Protein AF-A0A418VFT8-F1 (afdb_monomer)

Secondary structure (DSSP, 8-state):
--TTT----SS-EEETTTEEE-HHHHHHHHHHHHHHHHHTT-EEE----HHHHHHHHHHHHHHHHHT---EEEEE-SSSEEEEEE------HHHHS--HHHHHHHHHHHHHHHTTT-----------

Foldseek 3Di:
DALPPPDDEPDWDQQPLRGTHHPVCCVVCVVVSVVVVVQAFDKDALDPDPVVVVVVVVVLVVCVVQQQVPWDWDDPVPRMTTIHTHHRDDDPCNVPQDPVNVVVVVLVVVCVVVPVPDDDPDPDDDD

Solvent-accessible surface area (backbone atoms only — not comparable to full-atom values): 7527 Å² total; per-residue (Å²): 95,16,60,84,78,63,47,82,56,96,58,70,46,81,38,72,56,53,45,41,18,27,80,76,52,43,72,72,42,50,65,53,36,54,53,48,57,64,50,38,65,37,69,46,72,68,61,94,46,67,64,60,55,50,51,53,50,52,52,52,52,52,39,38,78,75,20,27,76,50,61,45,75,45,77,71,84,81,57,32,32,31,31,44,67,39,59,48,47,80,53,69,69,70,72,68,54,49,70,68,60,56,48,55,51,50,55,51,52,48,37,59,74,61,66,76,73,69,89,78,82,75,85,77,81,85,126

pLDDT: mean 75.19, std 11.38, range [39.03, 88.06]

Radius of gyration: 18.63 Å; Cα contacts (8 Å, |Δi|>4): 132; chains: 1; bounding box: 43×41×44 Å

Nearest PDB structures (foldseek):
  7rxa-assembly1_B  TM=4.158E-01  e=8.517E-01  Aspergillus fumigatus A1163
  8tpn-assembly1_A  TM=4.214E-01  e=2.617E+00  Fusarium vanettenii 77-13-4
  7rwj-assembly1_A  TM=4.514E-01  e=3.409E+00  Aspergillus fumigatus Af293
  7rxg-assembly1_B  TM=6.093E-01  e=7.530E+00  Aspergillus fumigatus A1163
  6mwh-assembly1_B  TM=1.958E-01  e=1.038E+00  Pseudomonas aeruginosa UCBPP-PA14

Structure (mmCIF, N/CA/C/O backbone):
data_AF-A0A418VFT8-F1
#
_entry.id   AF-A0A418VFT8-F1
#
loop_
_atom_site.group_PDB
_atom_site.id
_atom_site.type_symbol
_atom_site.label_atom_id
_atom_site.label_alt_id
_atom_site.label_comp_id
_atom_site.label_asym_id
_atom_site.label_entity_id
_atom_site.label_seq_id
_atom_site.pdbx_PDB_ins_code
_atom_site.Cartn_x
_atom_site.Cartn_y
_atom_site.Cartn_z
_atom_site.occupancy
_atom_site.B_iso_or_equiv
_atom_site.auth_seq_id
_atom_site.auth_comp_id
_atom_site.auth_asym_id
_atom_site.auth_atom_id
_atom_site.pdbx_PDB_model_num
ATOM 1 N N . MET A 1 1 ? -13.800 -9.965 10.835 1.00 82.69 1 MET A N 1
ATOM 2 C CA . MET A 1 1 ? -13.461 -8.648 11.432 1.00 82.69 1 MET A CA 1
ATOM 3 C C . MET A 1 1 ? -13.005 -7.711 10.323 1.00 82.69 1 MET A C 1
ATOM 5 O O . MET A 1 1 ? -12.449 -8.196 9.353 1.00 82.69 1 MET A O 1
ATOM 9 N N . CYS A 1 2 ? -13.236 -6.403 10.444 1.00 79.88 2 CYS A N 1
ATOM 10 C CA . CYS A 1 2 ? -12.795 -5.408 9.463 1.00 79.88 2 CYS A CA 1
ATOM 11 C C . CYS A 1 2 ? -11.266 -5.245 9.481 1.00 79.88 2 CYS A C 1
ATOM 13 O O . CYS A 1 2 ? -10.717 -4.826 10.502 1.00 79.88 2 CYS A O 1
ATOM 15 N N . SER A 1 3 ? -10.591 -5.466 8.351 1.00 79.44 3 SER A N 1
ATOM 16 C CA . SER A 1 3 ? -9.127 -5.360 8.215 1.00 79.44 3 SER A CA 1
ATOM 17 C C . SER A 1 3 ? -8.574 -3.964 8.533 1.00 79.44 3 SER A C 1
ATOM 19 O O . SER A 1 3 ? -7.442 -3.818 8.991 1.00 79.44 3 SER A O 1
ATOM 21 N N . CYS A 1 4 ? -9.384 -2.909 8.378 1.00 75.38 4 CYS A N 1
ATOM 22 C CA . CYS A 1 4 ? -8.985 -1.544 8.732 1.00 75.38 4 CYS A CA 1
ATOM 23 C C . CYS A 1 4 ? -8.964 -1.293 10.245 1.00 75.38 4 CYS A C 1
ATOM 25 O O . CYS A 1 4 ? -7.988 -0.778 10.794 1.00 75.38 4 CYS A O 1
ATOM 27 N N . CYS A 1 5 ? -10.097 -1.522 10.909 1.00 75.50 5 CYS A N 1
ATOM 28 C CA . CYS A 1 5 ? -10.339 -1.034 12.268 1.00 75.50 5 CYS A CA 1
ATOM 29 C C . CYS A 1 5 ? -10.457 -2.151 13.306 1.00 75.50 5 CYS A C 1
ATOM 31 O O . CYS A 1 5 ? -10.567 -1.848 14.487 1.00 75.50 5 CYS A O 1
ATOM 33 N N . GLY A 1 6 ? -10.431 -3.417 12.888 1.00 77.50 6 GLY A N 1
ATOM 34 C CA . GLY A 1 6 ? -10.562 -4.581 13.763 1.00 77.50 6 GLY A CA 1
ATOM 35 C C . GLY A 1 6 ? -11.972 -4.809 14.309 1.00 77.50 6 GLY A C 1
ATOM 36 O O . GLY A 1 6 ? -12.198 -5.806 14.977 1.00 77.50 6 GLY A O 1
ATOM 37 N N . ARG A 1 7 ? -12.944 -3.929 14.028 1.00 80.81 7 ARG A N 1
ATOM 38 C CA . ARG A 1 7 ? -14.324 -4.105 14.506 1.00 80.81 7 ARG A CA 1
ATOM 39 C C . ARG A 1 7 ? -14.964 -5.342 13.877 1.00 80.81 7 ARG A C 1
ATOM 41 O O . ARG A 1 7 ? -14.709 -5.656 12.709 1.00 80.81 7 ARG A O 1
ATOM 48 N N . ALA A 1 8 ? -15.811 -6.031 14.638 1.00 84.94 8 ALA A N 1
ATOM 49 C CA . ALA A 1 8 ? -16.687 -7.054 14.083 1.00 84.94 8 ALA A CA 1
ATOM 50 C C . ALA A 1 8 ? -17.605 -6.419 13.025 1.00 84.94 8 ALA A C 1
ATOM 52 O O . ALA A 1 8 ? -18.046 -5.281 13.181 1.00 84.94 8 ALA A O 1
ATOM 53 N N . ILE A 1 9 ? -17.828 -7.136 11.928 1.00 86.75 9 ILE A N 1
ATOM 54 C CA . ILE A 1 9 ? -18.664 -6.687 10.814 1.00 86.75 9 ILE A CA 1
ATOM 55 C C . ILE A 1 9 ? -19.600 -7.824 10.432 1.00 86.75 9 ILE A C 1
ATOM 57 O O . ILE A 1 9 ? -19.166 -8.973 10.377 1.00 86.75 9 ILE A O 1
ATOM 61 N N . THR A 1 10 ? -20.864 -7.486 10.202 1.00 86.12 10 THR A N 1
ATOM 62 C CA . THR A 1 10 ? -21.897 -8.388 9.676 1.00 86.12 10 THR A CA 1
ATOM 63 C C . THR A 1 10 ? -21.801 -8.509 8.159 1.00 86.12 10 THR A C 1
ATOM 65 O O . THR A 1 10 ? -21.971 -9.595 7.623 1.00 86.12 10 THR A O 1
ATOM 68 N N . GLU A 1 11 ? -21.449 -7.412 7.484 1.00 84.94 11 GLU A N 1
ATOM 69 C CA . GLU A 1 11 ? -21.221 -7.356 6.040 1.00 84.94 11 GLU A CA 1
ATOM 70 C C . GLU A 1 11 ? -19.862 -6.716 5.746 1.00 84.94 11 GLU A C 1
ATOM 72 O O . GLU A 1 11 ? -19.480 -5.703 6.349 1.00 84.94 11 GLU A O 1
ATOM 77 N N . GLY A 1 12 ? -19.117 -7.331 4.829 1.00 85.12 12 GLY A N 1
ATOM 78 C CA . GLY A 1 12 ? -17.776 -6.919 4.444 1.00 85.12 12 GLY A CA 1
ATOM 79 C C . GLY A 1 12 ? -17.640 -6.797 2.934 1.00 85.12 12 GLY A C 1
ATOM 80 O O . GLY A 1 12 ? -18.216 -7.575 2.183 1.00 85.12 12 GLY A O 1
ATOM 81 N N . TYR A 1 13 ? -16.853 -5.818 2.511 1.00 84.69 13 TYR A N 1
ATOM 82 C CA . TYR A 1 13 ? -16.465 -5.592 1.129 1.00 84.69 13 TYR A CA 1
ATOM 83 C C . TYR A 1 13 ? -15.009 -5.998 0.996 1.00 84.69 13 TYR A C 1
ATOM 85 O O . TYR A 1 13 ? -14.172 -5.526 1.772 1.00 84.69 13 TYR A O 1
ATOM 93 N N . ASP A 1 14 ? -14.712 -6.866 0.036 1.00 84.88 14 ASP A N 1
ATOM 94 C CA . ASP A 1 14 ? -13.328 -7.176 -0.277 1.00 84.88 14 ASP A CA 1
ATOM 95 C C . ASP A 1 14 ? -12.696 -6.000 -1.024 1.00 84.88 14 ASP A C 1
ATOM 97 O O . ASP A 1 14 ? -13.247 -5.491 -2.004 1.00 84.88 14 ASP A O 1
ATOM 101 N N . VAL A 1 15 ? -11.571 -5.517 -0.506 1.00 78.19 15 VAL A N 1
ATOM 102 C CA . VAL A 1 15 ? -10.837 -4.395 -1.085 1.00 78.19 15 VAL A CA 1
ATOM 103 C C . VAL A 1 15 ? -9.447 -4.893 -1.464 1.00 78.19 15 VAL A C 1
ATOM 105 O O . VAL A 1 15 ? -8.696 -5.292 -0.567 1.00 78.19 15 VAL A O 1
ATOM 108 N N . PRO A 1 16 ? -9.071 -4.826 -2.758 1.00 78.44 16 PRO A N 1
ATOM 109 C CA . PRO A 1 16 ? -7.797 -5.343 -3.238 1.00 78.44 16 PRO A CA 1
ATOM 110 C C . PRO A 1 16 ? -6.619 -4.857 -2.399 1.00 78.44 16 PRO A C 1
ATOM 112 O O . PRO A 1 16 ? -6.535 -3.671 -2.061 1.00 78.44 16 PRO A O 1
ATOM 115 N N . LEU A 1 17 ? -5.724 -5.789 -2.060 1.00 72.81 17 LEU A N 1
ATOM 116 C CA . LEU A 1 17 ? -4.492 -5.562 -1.297 1.00 72.81 17 LEU A CA 1
ATOM 117 C C . LEU A 1 17 ? -4.710 -5.079 0.156 1.00 72.81 17 LEU A C 1
ATOM 119 O O . LEU A 1 17 ? -3.754 -4.934 0.908 1.00 72.81 17 LEU A O 1
ATOM 123 N N . ILE A 1 18 ? -5.951 -4.845 0.592 1.00 76.56 18 ILE A N 1
ATOM 124 C CA . ILE A 1 18 ? -6.307 -4.374 1.944 1.00 76.56 18 ILE A CA 1
ATOM 125 C C . ILE A 1 18 ? -7.092 -5.443 2.721 1.00 76.56 18 ILE A C 1
ATOM 127 O O . ILE A 1 18 ? -7.014 -5.487 3.953 1.00 76.56 18 ILE A O 1
ATOM 131 N N . GLY A 1 19 ? -7.832 -6.296 2.011 1.00 79.12 19 GLY A N 1
ATOM 132 C CA . GLY A 1 19 ? -8.689 -7.343 2.556 1.00 79.12 19 GLY A CA 1
ATOM 133 C C . GLY A 1 19 ? -10.082 -6.840 2.941 1.00 79.12 19 GLY A C 1
ATOM 134 O O . GLY A 1 19 ? -10.477 -5.712 2.635 1.00 79.12 19 GLY A O 1
ATOM 135 N N . VAL A 1 20 ? -10.834 -7.681 3.652 1.00 86.00 20 VAL A N 1
ATOM 136 C CA . VAL A 1 20 ? -12.254 -7.438 3.942 1.00 86.00 20 VAL A CA 1
ATOM 137 C C . VAL A 1 20 ? -12.456 -6.260 4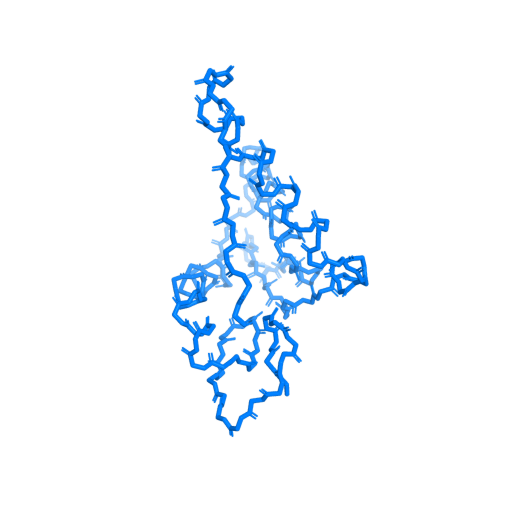.901 1.00 86.00 20 VAL A C 1
ATOM 139 O O . VAL A 1 20 ? -12.030 -6.276 6.059 1.00 86.00 20 VAL A O 1
ATOM 142 N N . VAL A 1 21 ? -13.186 -5.237 4.459 1.00 85.25 21 VAL A N 1
ATOM 143 C CA . VAL A 1 21 ? -13.507 -4.045 5.256 1.00 85.25 21 VAL A CA 1
ATOM 144 C C . VAL A 1 21 ? -15.011 -3.823 5.385 1.00 85.25 21 VAL A C 1
ATOM 146 O O . VAL A 1 21 ? -15.790 -4.168 4.508 1.00 85.25 21 VAL A O 1
ATOM 149 N N . GLY A 1 22 ? -15.438 -3.205 6.487 1.00 86.75 22 GLY A N 1
ATOM 150 C CA . GLY A 1 22 ? -16.844 -2.836 6.678 1.00 86.75 22 GLY A CA 1
ATOM 151 C C . GLY A 1 22 ? -17.303 -1.663 5.790 1.00 86.75 22 GLY A C 1
ATOM 152 O O . GLY A 1 22 ? -16.465 -0.918 5.268 1.00 86.75 22 GLY A O 1
ATOM 153 N N . PRO A 1 23 ? -18.623 -1.413 5.699 1.00 84.19 23 PRO A N 1
ATOM 154 C CA . PRO A 1 23 ? -19.237 -0.410 4.813 1.00 84.19 23 PRO A CA 1
ATOM 155 C C . PRO A 1 23 ? -18.776 1.035 5.056 1.00 84.19 23 PRO A C 1
ATOM 157 O O . PRO A 1 23 ? -18.741 1.849 4.138 1.00 84.19 23 PRO A O 1
ATOM 160 N N . VAL A 1 24 ? -18.379 1.381 6.281 1.00 83.38 24 VAL A N 1
ATOM 161 C CA . VAL A 1 24 ? -17.815 2.712 6.573 1.00 83.38 24 VAL A CA 1
ATOM 162 C C . VAL A 1 24 ? -16.367 2.808 6.084 1.00 83.38 24 VAL A C 1
ATOM 164 O O . VAL A 1 24 ? -15.937 3.829 5.550 1.00 83.38 24 VAL A O 1
ATOM 167 N N . CYS A 1 25 ? -15.601 1.727 6.238 1.00 81.94 25 CYS A N 1
ATOM 168 C CA . CYS A 1 25 ? -14.189 1.687 5.878 1.00 81.94 25 CYS A CA 1
ATOM 169 C C . CYS A 1 25 ? -13.976 1.574 4.361 1.00 81.94 25 CYS A C 1
ATOM 171 O O . CYS A 1 25 ? -12.988 2.113 3.870 1.00 81.94 25 CYS A O 1
ATOM 173 N N . VAL A 1 26 ? -14.895 0.963 3.604 1.00 80.94 26 VAL A N 1
ATOM 174 C CA . VAL A 1 26 ? -14.760 0.828 2.139 1.00 80.94 26 VAL A CA 1
ATOM 175 C C . VAL A 1 26 ? -14.631 2.187 1.442 1.00 80.94 26 VAL A C 1
ATOM 177 O O . VAL A 1 26 ? -13.786 2.353 0.568 1.00 80.94 26 VAL A O 1
ATOM 180 N N . ARG A 1 27 ? -15.369 3.212 1.897 1.00 78.12 27 ARG A N 1
ATOM 181 C CA . ARG A 1 27 ? -15.300 4.574 1.333 1.00 78.12 27 ARG A CA 1
ATOM 182 C C . ARG A 1 27 ? -13.940 5.233 1.549 1.00 78.12 27 ARG A C 1
ATOM 184 O O . ARG A 1 27 ? -13.487 5.999 0.708 1.00 78.12 27 ARG A O 1
ATOM 191 N N . LYS A 1 28 ? -13.275 4.907 2.661 1.00 74.44 28 LYS A N 1
ATOM 192 C CA . LYS A 1 28 ? -11.926 5.391 2.973 1.00 74.44 28 LYS A CA 1
ATOM 193 C C . LYS A 1 28 ? -10.871 4.750 2.072 1.00 74.44 28 LYS A C 1
ATOM 195 O O . LYS A 1 28 ? -9.893 5.402 1.724 1.00 74.44 28 LYS A O 1
ATOM 200 N N . TYR A 1 29 ? -11.056 3.479 1.724 1.00 72.81 29 TYR A N 1
ATOM 201 C CA . TYR A 1 29 ? -10.051 2.701 1.003 1.00 72.81 29 TYR A CA 1
ATOM 202 C C . TYR A 1 29 ? -10.302 2.563 -0.493 1.00 72.81 29 TYR A C 1
ATOM 204 O O . TYR A 1 29 ? -9.365 2.221 -1.198 1.00 72.81 29 TYR A O 1
ATOM 212 N N . GLY A 1 30 ? -11.491 2.891 -0.999 1.00 71.38 30 GLY A N 1
ATOM 213 C CA . GLY A 1 30 ? -11.795 2.848 -2.432 1.00 71.38 30 GLY A CA 1
ATOM 214 C C . GLY A 1 30 ? -10.796 3.630 -3.302 1.00 71.38 30 GLY A C 1
ATOM 215 O O . GLY A 1 30 ? -10.254 3.053 -4.245 1.00 71.38 30 GLY A O 1
ATOM 216 N N . PRO A 1 31 ? -10.481 4.903 -2.985 1.00 73.31 31 PRO A N 1
ATOM 217 C CA . PRO A 1 31 ? -9.469 5.660 -3.723 1.00 73.31 31 PRO A CA 1
ATOM 218 C C . PRO A 1 31 ? -8.070 5.042 -3.621 1.00 73.31 31 PRO A C 1
ATOM 220 O O . PRO A 1 31 ? -7.375 4.932 -4.626 1.00 73.31 31 PRO A O 1
ATOM 223 N N . LEU A 1 32 ? -7.677 4.582 -2.426 1.00 75.44 32 LEU A N 1
ATOM 224 C CA . LEU A 1 32 ? -6.374 3.948 -2.213 1.00 75.44 32 LEU A CA 1
ATOM 225 C C . LEU A 1 32 ? -6.251 2.639 -3.001 1.00 75.44 32 LEU A C 1
ATOM 227 O O . LEU A 1 32 ? -5.228 2.409 -3.627 1.00 75.44 32 LEU A O 1
ATOM 231 N N . ALA A 1 33 ? -7.293 1.811 -3.016 1.00 71.62 33 ALA A N 1
ATOM 232 C CA . ALA A 1 33 ? -7.316 0.555 -3.755 1.00 71.62 33 ALA A CA 1
ATOM 233 C C . ALA A 1 33 ? -7.178 0.776 -5.265 1.00 71.62 33 ALA A C 1
ATOM 235 O O . ALA A 1 33 ? -6.466 0.027 -5.922 1.00 71.62 33 ALA A O 1
ATOM 236 N N . ARG A 1 34 ? -7.790 1.837 -5.812 1.00 74.62 34 ARG A N 1
ATOM 237 C CA . ARG A 1 34 ? -7.604 2.213 -7.224 1.00 74.62 34 ARG A CA 1
ATOM 238 C C . ARG A 1 34 ? -6.162 2.596 -7.534 1.00 74.62 34 ARG A C 1
ATOM 240 O O . ARG A 1 34 ? -5.628 2.142 -8.536 1.00 74.62 34 ARG A O 1
ATOM 247 N N . VAL A 1 35 ? -5.536 3.400 -6.677 1.00 75.69 35 VAL A N 1
ATOM 248 C CA . VAL A 1 35 ? -4.128 3.788 -6.849 1.00 75.69 35 VAL A CA 1
ATOM 249 C C . VAL A 1 35 ? -3.212 2.573 -6.706 1.00 75.69 35 VAL A C 1
ATOM 251 O O . VAL A 1 35 ? -2.329 2.372 -7.529 1.00 75.69 35 VAL A O 1
ATOM 254 N N . LEU A 1 36 ? -3.443 1.717 -5.709 1.00 77.25 36 LEU A N 1
ATOM 255 C CA . LEU A 1 36 ? -2.654 0.501 -5.521 1.00 77.25 36 LEU A CA 1
ATOM 256 C C . LEU A 1 36 ? -2.818 -0.473 -6.688 1.00 77.25 36 LEU A C 1
ATOM 258 O O . LEU A 1 36 ? -1.838 -1.091 -7.066 1.00 77.25 36 LEU A O 1
ATOM 262 N N . ALA A 1 37 ? -4.000 -0.571 -7.298 1.00 75.75 37 ALA A N 1
ATOM 263 C CA . ALA A 1 37 ? -4.209 -1.382 -8.496 1.00 75.75 37 ALA A CA 1
ATOM 264 C C . ALA A 1 37 ? -3.466 -0.841 -9.730 1.00 75.75 37 ALA A C 1
ATOM 266 O O . ALA A 1 37 ? -3.118 -1.617 -10.605 1.00 75.75 37 ALA A O 1
ATOM 267 N N . GLN A 1 38 ? -3.216 0.471 -9.808 1.00 78.56 38 GLN A N 1
ATOM 268 C CA . GLN A 1 38 ? -2.389 1.062 -10.871 1.00 78.56 38 GLN A CA 1
ATOM 269 C C . GLN A 1 38 ? -0.890 0.846 -10.639 1.00 78.56 38 GLN A C 1
ATOM 271 O O . GLN A 1 38 ? -0.113 0.837 -11.588 1.00 78.56 38 GLN A O 1
ATOM 276 N N . VAL A 1 39 ? -0.482 0.738 -9.374 1.00 81.25 39 VAL A N 1
ATOM 277 C CA . VAL A 1 39 ? 0.918 0.546 -8.974 1.00 81.25 39 VAL A CA 1
ATOM 278 C C . VAL A 1 39 ? 1.286 -0.938 -8.911 1.00 81.25 39 VAL A C 1
ATOM 280 O O . VAL A 1 39 ? 2.437 -1.297 -9.148 1.00 81.25 39 VAL A O 1
ATOM 283 N N . ASN A 1 40 ? 0.326 -1.805 -8.595 1.00 81.56 40 ASN A N 1
ATOM 284 C CA . ASN A 1 40 ? 0.492 -3.244 -8.685 1.00 81.56 40 ASN A CA 1
ATOM 285 C C . ASN A 1 40 ? 0.661 -3.633 -10.152 1.00 81.56 40 ASN A C 1
ATOM 287 O O . ASN A 1 40 ? -0.116 -3.208 -11.001 1.00 81.56 40 ASN A O 1
ATOM 291 N N . ASP A 1 41 ? 1.691 -4.419 -10.426 1.00 82.69 41 ASP A N 1
ATOM 292 C CA . ASP A 1 41 ? 2.122 -4.809 -11.766 1.00 82.69 41 ASP A CA 1
ATOM 293 C C . ASP A 1 41 ? 2.662 -3.644 -12.619 1.00 82.69 41 ASP A C 1
ATOM 295 O O . ASP A 1 41 ? 2.834 -3.759 -13.837 1.00 82.69 41 ASP A O 1
ATOM 299 N N . LEU A 1 42 ? 3.028 -2.528 -11.970 1.00 83.75 42 LEU A N 1
ATOM 300 C CA . LEU A 1 42 ? 3.784 -1.460 -12.612 1.00 83.75 42 LEU A CA 1
ATOM 301 C C . LEU A 1 42 ? 5.112 -2.020 -13.119 1.00 83.75 42 LEU A C 1
ATOM 303 O O . LEU A 1 42 ? 5.942 -2.494 -12.340 1.00 83.75 42 LEU A O 1
ATOM 307 N N . THR A 1 43 ? 5.307 -1.927 -14.430 1.00 83.25 43 THR A N 1
ATOM 308 C CA . THR A 1 43 ? 6.501 -2.424 -15.107 1.00 83.25 43 THR A CA 1
ATOM 309 C C . THR A 1 43 ? 7.373 -1.252 -15.528 1.00 83.25 43 THR A C 1
ATOM 311 O O . THR A 1 43 ? 6.900 -0.311 -16.165 1.00 83.25 43 THR A O 1
ATOM 314 N N . VAL A 1 44 ? 8.647 -1.292 -15.148 1.00 83.50 44 VAL A N 1
ATOM 315 C CA . VAL A 1 44 ? 9.638 -0.255 -15.452 1.00 83.50 44 VAL A CA 1
ATOM 316 C C . VAL A 1 44 ? 10.850 -0.876 -16.145 1.00 83.50 44 VAL A C 1
ATOM 318 O O . VAL A 1 44 ? 11.227 -2.004 -15.821 1.00 83.50 44 VAL A O 1
ATOM 321 N N . PRO A 1 45 ? 11.489 -0.174 -17.091 1.00 82.44 45 PRO A N 1
ATOM 322 C CA . PRO A 1 45 ? 12.706 -0.673 -17.716 1.00 82.44 45 PRO A CA 1
ATOM 323 C C . PRO A 1 45 ? 13.869 -0.692 -16.710 1.00 82.44 45 PRO A C 1
ATOM 325 O O . PRO A 1 45 ? 14.014 0.215 -15.888 1.00 82.44 45 PRO A O 1
ATOM 328 N N . MET A 1 46 ? 14.738 -1.701 -16.797 1.00 72.12 46 MET A N 1
ATOM 329 C CA . MET A 1 46 ? 16.034 -1.746 -16.112 1.00 72.12 46 MET A CA 1
ATOM 330 C C . MET A 1 46 ? 17.032 -0.835 -16.822 1.00 72.12 46 MET A C 1
ATOM 332 O O . MET A 1 46 ? 18.036 -1.271 -17.380 1.00 72.12 46 MET A O 1
ATOM 336 N N . THR A 1 47 ? 16.766 0.462 -16.825 1.00 69.62 47 THR A N 1
ATOM 337 C CA . THR A 1 47 ? 17.787 1.431 -17.208 1.00 69.62 47 THR A CA 1
ATOM 338 C C . THR A 1 47 ? 18.758 1.615 -16.044 1.00 69.62 47 THR A C 1
ATOM 340 O O . THR A 1 47 ? 18.342 1.664 -14.886 1.00 69.62 47 THR A O 1
ATOM 343 N N . ALA A 1 48 ? 20.050 1.806 -16.331 1.00 61.16 48 ALA A N 1
ATOM 344 C CA . ALA A 1 48 ? 21.064 2.230 -15.352 1.00 61.16 48 ALA A CA 1
ATOM 345 C C . ALA A 1 48 ? 20.859 3.683 -14.861 1.00 61.16 48 ALA A C 1
ATOM 347 O O . ALA A 1 48 ? 21.797 4.353 -14.434 1.00 61.16 48 ALA A O 1
ATOM 348 N N . ASP A 1 49 ? 19.629 4.183 -14.960 1.00 76.44 49 ASP A N 1
ATOM 349 C CA . ASP A 1 49 ? 19.256 5.521 -14.559 1.00 76.44 49 ASP A CA 1
ATOM 350 C C . ASP A 1 49 ? 19.060 5.547 -13.040 1.00 76.44 49 ASP A C 1
ATOM 352 O O . ASP A 1 49 ? 18.165 4.910 -12.467 1.00 76.44 49 ASP A O 1
ATOM 356 N N . ASN A 1 50 ? 19.959 6.262 -12.371 1.00 78.38 50 ASN A N 1
ATOM 357 C CA . ASN A 1 50 ? 19.954 6.422 -10.925 1.00 78.38 50 ASN A CA 1
ATOM 358 C C . ASN A 1 50 ? 18.661 7.081 -10.423 1.00 78.38 50 ASN A C 1
ATOM 360 O O . ASN A 1 50 ? 18.252 6.816 -9.289 1.00 78.38 50 ASN A O 1
ATOM 364 N N . GLU A 1 51 ? 17.997 7.901 -11.242 1.00 80.69 51 GLU A N 1
ATOM 365 C CA . GLU A 1 51 ? 16.748 8.562 -10.861 1.00 80.69 51 GLU A CA 1
ATOM 366 C C . GLU A 1 51 ? 15.592 7.566 -10.762 1.00 80.69 51 GLU A C 1
ATOM 368 O O . GLU A 1 51 ? 14.874 7.555 -9.759 1.00 80.69 51 GLU A O 1
ATOM 373 N N . LEU A 1 52 ? 15.469 6.662 -11.737 1.00 78.56 52 LEU A N 1
ATOM 374 C CA . LEU A 1 52 ? 14.469 5.589 -11.740 1.00 78.56 52 LEU A CA 1
ATOM 375 C C . LEU A 1 52 ? 14.665 4.624 -10.567 1.00 78.56 52 LEU A C 1
ATOM 377 O O . LEU A 1 52 ? 13.705 4.298 -9.864 1.00 78.56 52 LEU A O 1
ATOM 381 N N . ASN A 1 53 ? 15.910 4.235 -10.284 1.00 79.06 53 ASN A N 1
ATOM 382 C CA . ASN A 1 53 ? 16.222 3.399 -9.123 1.00 79.06 53 ASN A CA 1
ATOM 383 C C . ASN A 1 53 ? 15.861 4.094 -7.801 1.00 79.06 53 ASN A C 1
ATOM 385 O O . ASN A 1 53 ? 15.270 3.480 -6.905 1.00 79.06 53 ASN A O 1
ATOM 389 N N . ARG A 1 54 ? 16.164 5.392 -7.677 1.00 82.94 54 ARG A N 1
ATOM 390 C CA . ARG A 1 54 ? 15.814 6.187 -6.496 1.00 82.94 54 ARG A CA 1
ATOM 391 C C . ARG A 1 54 ? 14.301 6.317 -6.334 1.00 82.94 54 ARG A C 1
ATOM 393 O O . ARG A 1 54 ? 13.802 6.138 -5.223 1.00 82.94 54 ARG A O 1
ATOM 400 N N . ALA A 1 55 ? 13.572 6.589 -7.414 1.00 81.94 55 ALA A N 1
ATOM 401 C CA . ALA A 1 55 ? 12.115 6.670 -7.405 1.00 81.94 55 ALA A CA 1
ATOM 402 C C . ALA A 1 55 ? 11.479 5.331 -6.993 1.00 81.94 55 ALA A C 1
ATOM 404 O O . ALA A 1 55 ? 10.616 5.309 -6.114 1.00 81.94 55 ALA A O 1
ATOM 405 N N . GLY A 1 56 ? 11.964 4.209 -7.536 1.00 82.69 56 GLY A N 1
ATOM 406 C CA . GLY A 1 56 ? 11.520 2.864 -7.158 1.00 82.69 56 GLY A CA 1
ATOM 407 C C . GLY A 1 56 ? 11.773 2.544 -5.681 1.00 82.69 56 GLY A C 1
ATOM 408 O O . GLY A 1 56 ? 10.897 1.999 -5.001 1.00 82.69 56 GLY A O 1
ATOM 409 N N . HIS A 1 57 ? 12.927 2.949 -5.142 1.00 83.06 57 HIS A N 1
ATOM 410 C CA . HIS A 1 57 ? 13.229 2.810 -3.715 1.00 83.06 57 HIS A CA 1
ATOM 411 C C . HIS A 1 57 ? 12.312 3.679 -2.839 1.00 83.06 57 HIS A C 1
ATOM 413 O O . HIS A 1 57 ? 11.785 3.205 -1.831 1.00 83.06 57 HIS A O 1
ATOM 419 N N . MET A 1 58 ? 12.079 4.941 -3.218 1.00 84.56 58 MET A N 1
ATOM 420 C CA . MET A 1 58 ? 11.164 5.837 -2.500 1.00 84.56 58 MET A CA 1
ATOM 421 C C . MET A 1 58 ? 9.732 5.296 -2.487 1.00 84.56 58 MET A C 1
ATOM 423 O O . MET A 1 58 ? 9.093 5.291 -1.435 1.00 84.56 58 MET A O 1
ATOM 427 N N . LEU A 1 59 ? 9.255 4.782 -3.623 1.00 83.94 59 LEU A N 1
ATOM 428 C CA . LEU A 1 59 ? 7.945 4.148 -3.737 1.00 83.94 59 LEU A CA 1
ATOM 429 C C . LEU A 1 59 ? 7.837 2.926 -2.816 1.00 83.94 59 LEU A C 1
ATOM 431 O O . LEU A 1 59 ? 6.908 2.836 -2.016 1.00 83.94 59 LEU A O 1
ATOM 435 N N . SER A 1 60 ? 8.820 2.025 -2.867 1.00 84.12 60 SER A N 1
ATOM 436 C CA . SER A 1 60 ? 8.850 0.811 -2.037 1.00 84.12 60 SER A CA 1
ATOM 437 C C . SER A 1 60 ? 8.862 1.148 -0.539 1.00 84.12 60 SER A C 1
ATOM 439 O O . SER A 1 60 ? 8.133 0.547 0.249 1.00 84.12 60 SER A O 1
ATOM 441 N N . SER A 1 61 ? 9.632 2.164 -0.139 1.00 84.12 61 SER A N 1
ATOM 442 C CA . SER A 1 61 ? 9.680 2.652 1.244 1.00 84.12 61 SER A CA 1
ATOM 443 C C . SER A 1 61 ? 8.350 3.270 1.693 1.00 84.12 61 SER A C 1
ATOM 445 O O . SER A 1 61 ? 7.867 2.969 2.787 1.00 84.12 61 SER A O 1
ATOM 447 N N . ALA A 1 62 ? 7.708 4.080 0.848 1.00 83.06 62 ALA A N 1
ATOM 448 C CA . ALA A 1 62 ? 6.395 4.648 1.147 1.00 83.06 62 ALA A CA 1
ATOM 449 C C . ALA A 1 62 ? 5.334 3.549 1.339 1.00 83.06 62 ALA A C 1
ATOM 451 O O . ALA A 1 62 ? 4.571 3.585 2.306 1.00 83.06 62 ALA A O 1
ATOM 452 N N . LEU A 1 63 ? 5.328 2.533 0.472 1.00 83.50 63 LEU A N 1
ATOM 453 C CA . LEU A 1 63 ? 4.428 1.380 0.563 1.00 83.50 63 LEU A CA 1
ATOM 454 C C . LEU A 1 63 ? 4.660 0.566 1.843 1.00 83.50 63 LEU A C 1
ATOM 456 O O . LEU A 1 63 ? 3.700 0.231 2.544 1.00 83.50 63 LEU A O 1
ATOM 460 N N . TYR A 1 64 ? 5.921 0.345 2.222 1.00 82.00 64 TYR A N 1
ATOM 461 C CA . TYR A 1 64 ? 6.279 -0.271 3.501 1.00 82.00 64 TYR A CA 1
ATOM 462 C C . TYR A 1 64 ? 5.685 0.512 4.684 1.00 82.00 64 TYR A C 1
ATOM 464 O O . TYR A 1 64 ? 5.045 -0.063 5.568 1.00 82.00 64 TYR A O 1
ATOM 472 N N . HIS A 1 65 ? 5.813 1.843 4.690 1.00 78.88 65 HIS A N 1
ATOM 473 C CA . HIS A 1 65 ? 5.234 2.690 5.740 1.00 78.88 65 HIS A CA 1
ATOM 474 C C . HIS A 1 65 ? 3.698 2.674 5.769 1.00 78.88 65 HIS A C 1
ATOM 476 O O . HIS A 1 65 ? 3.104 2.859 6.836 1.00 78.88 65 HIS A O 1
ATOM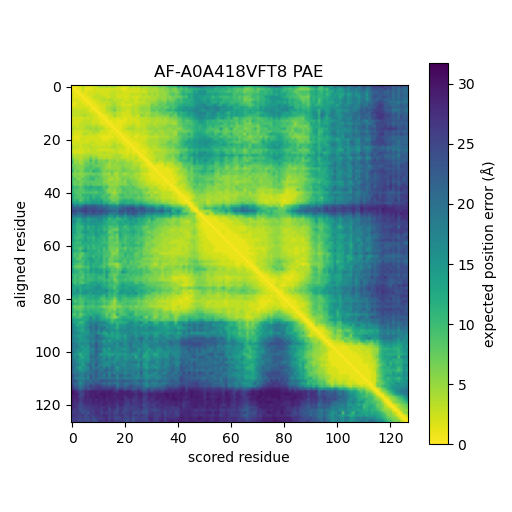 482 N N . LEU A 1 66 ? 3.045 2.396 4.640 1.00 75.38 66 LEU A N 1
ATOM 483 C CA . LEU A 1 66 ? 1.594 2.205 4.554 1.00 75.38 66 LEU A CA 1
ATOM 484 C C . LEU A 1 66 ? 1.131 0.817 5.040 1.00 75.38 66 LEU A C 1
ATOM 486 O O . LEU A 1 66 ? -0.064 0.639 5.323 1.00 75.38 66 LEU A O 1
ATOM 490 N N . GLY A 1 67 ? 2.060 -0.128 5.218 1.00 74.62 67 GLY A N 1
ATOM 491 C CA . GLY A 1 67 ? 1.817 -1.483 5.721 1.00 74.62 67 GLY A CA 1
ATOM 492 C C . GLY A 1 67 ? 1.902 -2.581 4.660 1.00 74.62 67 GLY A C 1
ATOM 493 O O . GLY A 1 67 ? 1.412 -3.677 4.899 1.00 74.62 67 GLY A O 1
ATOM 494 N N . PHE A 1 68 ? 2.481 -2.308 3.491 1.00 79.69 68 PHE A N 1
ATOM 495 C CA . PHE A 1 68 ? 2.723 -3.312 2.451 1.00 79.69 68 PHE A CA 1
ATOM 496 C C . PHE A 1 68 ? 4.144 -3.858 2.593 1.00 79.69 68 PHE A C 1
ATOM 498 O O . PHE A 1 68 ? 5.073 -3.386 1.941 1.00 79.69 68 PHE A O 1
ATOM 505 N N . TYR A 1 69 ? 4.329 -4.813 3.506 1.00 78.38 69 TYR A N 1
ATOM 506 C CA . TYR A 1 69 ? 5.658 -5.359 3.811 1.00 78.38 69 TYR A CA 1
ATOM 507 C C . TYR A 1 69 ? 6.170 -6.341 2.752 1.00 78.38 69 TYR A C 1
ATOM 509 O O . TYR A 1 69 ? 7.375 -6.533 2.634 1.00 78.38 69 TYR A O 1
ATOM 517 N N . GLU A 1 70 ? 5.276 -6.898 1.940 1.00 80.00 70 GLU A N 1
ATOM 518 C CA . GLU A 1 70 ? 5.601 -7.816 0.846 1.00 80.00 70 GLU A CA 1
ATOM 519 C C . GLU A 1 70 ? 5.623 -7.091 -0.511 1.00 80.00 70 GLU A C 1
ATOM 521 O O . GLU A 1 70 ? 5.002 -7.526 -1.476 1.00 80.00 70 GLU A O 1
ATOM 526 N N . CYS A 1 71 ? 6.311 -5.948 -0.596 1.00 82.06 71 CYS A N 1
ATOM 527 C CA . CYS A 1 71 ? 6.580 -5.292 -1.880 1.00 82.06 71 CYS A CA 1
ATOM 528 C C . CYS A 1 71 ? 7.859 -5.860 -2.493 1.00 82.06 71 CYS A C 1
ATOM 530 O O . CYS A 1 71 ? 8.926 -5.769 -1.881 1.00 82.06 71 CYS A O 1
ATOM 532 N N . ARG A 1 72 ? 7.777 -6.402 -3.710 1.00 86.19 72 ARG A N 1
ATOM 533 C CA . ARG A 1 72 ? 8.940 -6.956 -4.417 1.00 86.19 72 ARG A CA 1
ATOM 534 C C . ARG A 1 72 ? 8.982 -6.519 -5.871 1.00 86.19 72 ARG A C 1
ATOM 536 O O . ARG A 1 72 ? 7.958 -6.501 -6.543 1.00 86.19 72 ARG A O 1
ATOM 543 N N . TRP A 1 73 ? 10.185 -6.239 -6.355 1.00 86.38 73 TRP A N 1
ATOM 5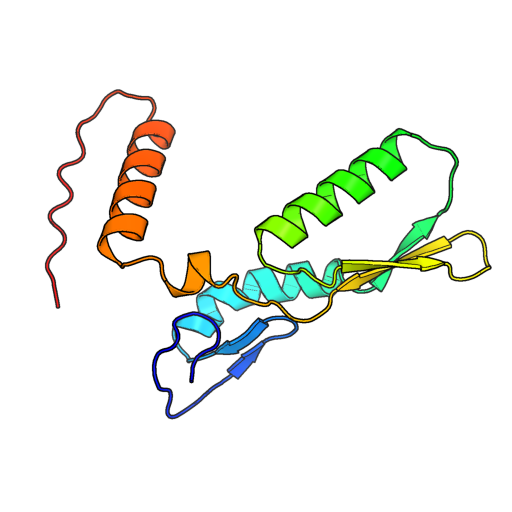44 C CA . TRP A 1 73 ? 10.448 -6.077 -7.780 1.00 86.38 73 TRP A CA 1
ATOM 545 C C . TRP A 1 73 ? 10.873 -7.430 -8.350 1.00 86.38 73 TRP A C 1
ATOM 547 O O . TRP A 1 73 ? 11.901 -7.967 -7.933 1.00 86.38 73 TRP A O 1
ATOM 557 N N . ALA A 1 74 ? 10.079 -7.988 -9.258 1.00 87.69 74 ALA A N 1
ATOM 558 C CA . ALA A 1 74 ? 10.438 -9.171 -10.030 1.00 87.69 74 ALA A CA 1
ATOM 559 C C . ALA A 1 74 ? 11.136 -8.749 -11.326 1.00 87.69 74 ALA A C 1
ATOM 561 O O . ALA A 1 74 ? 10.758 -7.747 -11.926 1.00 87.69 74 ALA A O 1
ATOM 562 N N . ASP A 1 75 ? 12.165 -9.491 -11.726 1.00 88.06 75 ASP A N 1
ATOM 563 C CA . ASP A 1 75 ? 12.817 -9.329 -13.026 1.00 88.06 75 ASP A CA 1
ATOM 564 C C . ASP A 1 75 ? 12.081 -10.190 -14.056 1.00 88.06 75 ASP A C 1
ATOM 566 O O . ASP A 1 75 ? 11.855 -11.379 -13.816 1.00 88.06 75 ASP A O 1
ATOM 570 N N . ASN A 1 76 ? 11.693 -9.585 -15.175 1.00 87.44 76 ASN A N 1
ATOM 571 C CA . ASN A 1 76 ? 10.945 -10.257 -16.233 1.00 87.44 76 ASN A CA 1
ATOM 572 C C . ASN A 1 76 ? 11.857 -10.945 -17.262 1.00 87.44 76 ASN A C 1
ATOM 574 O O . ASN A 1 76 ? 11.369 -11.672 -18.124 1.00 87.44 76 ASN A O 1
ATOM 578 N N . GLY A 1 77 ? 13.177 -10.735 -17.196 1.00 84.50 77 GLY A N 1
ATOM 579 C CA . GLY A 1 77 ? 14.152 -11.324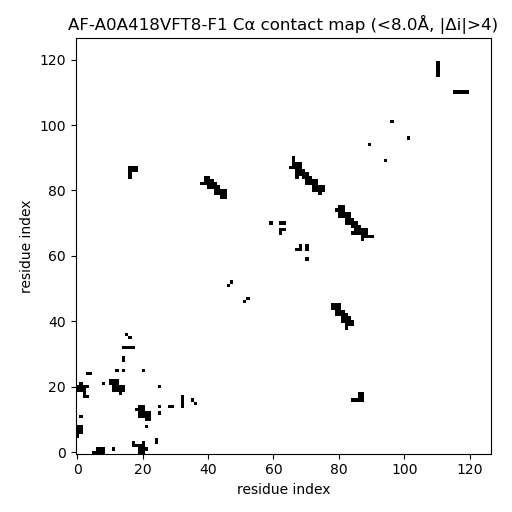 -18.119 1.00 84.50 77 GLY A CA 1
ATOM 580 C C . GLY A 1 77 ? 14.223 -10.653 -19.496 1.00 84.50 77 GLY A C 1
ATOM 581 O O . GLY A 1 77 ? 15.119 -10.962 -20.276 1.00 84.50 77 GLY A O 1
ATOM 582 N N . ASP A 1 78 ? 13.335 -9.702 -19.786 1.00 87.25 78 ASP A N 1
ATOM 583 C CA . ASP A 1 78 ? 13.325 -8.861 -20.992 1.00 87.25 78 ASP A CA 1
ATOM 584 C C . ASP A 1 78 ? 13.989 -7.487 -20.765 1.00 87.25 78 ASP A C 1
ATOM 586 O O . ASP A 1 78 ? 13.890 -6.584 -21.595 1.00 87.25 78 ASP A O 1
ATOM 590 N N . GLY A 1 79 ? 14.672 -7.321 -19.628 1.00 82.75 79 GLY A N 1
ATOM 591 C CA . GLY A 1 79 ? 15.242 -6.043 -19.211 1.00 82.75 79 GLY A CA 1
ATOM 592 C C . GLY A 1 79 ? 14.227 -5.108 -18.554 1.00 82.75 79 GLY A C 1
ATOM 593 O O . GLY A 1 79 ? 14.505 -3.917 -18.426 1.00 82.75 79 GLY A O 1
ATOM 594 N N . THR A 1 80 ? 13.068 -5.605 -18.120 1.00 86.12 80 THR A N 1
ATOM 595 C CA . THR A 1 80 ? 12.110 -4.861 -17.295 1.00 86.12 80 THR A CA 1
ATOM 596 C C . THR A 1 80 ? 11.944 -5.482 -15.910 1.00 86.12 80 THR A C 1
ATOM 598 O O . THR A 1 80 ? 12.237 -6.656 -15.680 1.00 86.12 80 THR A O 1
ATOM 601 N N . LYS A 1 81 ? 11.480 -4.669 -14.958 1.00 86.88 81 LYS A N 1
ATOM 602 C CA . LYS A 1 81 ? 11.083 -5.112 -13.623 1.00 86.88 81 LYS A CA 1
ATOM 603 C C . LYS A 1 81 ? 9.637 -4.760 -13.351 1.00 86.88 81 LYS A C 1
ATOM 605 O O . LYS A 1 81 ? 9.219 -3.636 -13.624 1.00 86.88 81 LYS A O 1
ATOM 610 N N . THR A 1 82 ? 8.919 -5.675 -12.719 1.00 87.69 82 THR A N 1
ATOM 611 C CA . THR A 1 82 ? 7.527 -5.483 -12.311 1.00 87.69 82 THR A CA 1
ATOM 612 C C . THR A 1 82 ? 7.418 -5.413 -10.795 1.00 87.69 82 THR A C 1
ATOM 614 O O . THR A 1 82 ? 7.990 -6.234 -10.075 1.00 87.69 82 THR A O 1
ATOM 617 N N . LEU A 1 83 ? 6.694 -4.413 -10.293 1.00 87.50 83 LEU A N 1
ATOM 618 C CA . LEU A 1 83 ? 6.388 -4.281 -8.874 1.00 87.50 83 LEU A CA 1
ATOM 619 C C . LEU A 1 83 ? 5.175 -5.139 -8.516 1.00 87.50 83 LEU A C 1
ATOM 621 O O . LEU A 1 83 ? 4.070 -4.883 -8.983 1.00 87.50 83 LEU A O 1
ATOM 625 N N . HIS A 1 84 ? 5.363 -6.098 -7.618 1.00 87.06 84 HIS A N 1
ATOM 626 C CA . HIS A 1 84 ? 4.267 -6.844 -7.015 1.00 87.06 84 HIS A CA 1
ATOM 627 C C . HIS A 1 84 ? 4.042 -6.378 -5.583 1.00 87.06 84 HIS A C 1
ATOM 629 O O . HIS A 1 84 ? 4.976 -6.337 -4.772 1.00 87.06 84 HIS A O 1
ATOM 635 N N . LEU A 1 85 ? 2.791 -6.049 -5.281 1.00 84.50 85 LEU A N 1
ATOM 636 C CA . LEU A 1 85 ? 2.331 -5.684 -3.953 1.00 84.50 85 LEU A CA 1
ATOM 637 C C . LEU A 1 85 ? 1.664 -6.904 -3.315 1.00 84.50 85 LEU A C 1
ATOM 639 O O . LEU A 1 85 ? 0.694 -7.435 -3.849 1.00 84.50 85 LEU A O 1
ATOM 643 N N . GLY A 1 86 ? 2.171 -7.351 -2.168 1.00 80.75 86 GLY A N 1
ATOM 644 C CA . GLY A 1 86 ? 1.460 -8.313 -1.329 1.00 80.75 86 GLY A CA 1
ATOM 645 C C . GLY A 1 86 ? 0.340 -7.667 -0.511 1.00 80.75 86 GLY A C 1
ATOM 646 O O . GLY A 1 86 ? 0.007 -6.487 -0.668 1.00 80.75 86 GLY A O 1
ATOM 647 N N . GLU A 1 87 ? -0.244 -8.440 0.401 1.00 73.31 87 GLU A N 1
ATOM 648 C CA . GLU A 1 87 ? -1.308 -7.935 1.263 1.00 73.31 87 GLU A CA 1
ATOM 649 C C . GLU A 1 87 ? -0.799 -6.895 2.261 1.00 73.31 87 GLU A C 1
ATOM 651 O O . GLU A 1 87 ? 0.309 -6.961 2.810 1.00 73.31 87 GLU A O 1
ATOM 656 N N . ARG A 1 88 ? -1.669 -5.935 2.566 1.00 75.00 88 ARG A N 1
ATOM 657 C CA . ARG A 1 88 ? -1.425 -5.000 3.645 1.00 75.00 88 ARG A CA 1
ATOM 658 C C . ARG A 1 88 ? -1.500 -5.718 4.982 1.00 75.00 88 ARG A C 1
ATOM 660 O O . ARG A 1 88 ? -2.564 -6.126 5.443 1.00 75.00 88 ARG A O 1
ATOM 667 N N . THR A 1 89 ? -0.386 -5.726 5.688 1.00 70.50 89 THR A N 1
ATOM 668 C CA . THR A 1 89 ? -0.288 -6.261 7.038 1.00 70.50 89 THR A CA 1
ATOM 669 C C . THR A 1 89 ? -0.096 -5.122 8.036 1.00 70.50 89 THR A C 1
ATOM 671 O O . THR A 1 89 ? 0.547 -4.102 7.783 1.00 70.50 89 THR A O 1
ATOM 674 N N . ARG A 1 90 ? -0.722 -5.241 9.210 1.00 65.00 90 ARG A N 1
ATOM 675 C CA . ARG A 1 90 ? -0.540 -4.257 10.285 1.00 65.00 90 ARG A CA 1
ATOM 676 C C . ARG A 1 90 ? 0.626 -4.705 11.152 1.00 65.00 90 ARG A C 1
ATOM 678 O O . ARG A 1 90 ? 0.624 -5.816 11.673 1.00 65.00 90 ARG A O 1
ATOM 685 N N . THR A 1 91 ? 1.598 -3.823 11.367 1.00 62.56 91 THR A N 1
ATOM 686 C CA . THR A 1 91 ? 2.619 -4.060 12.395 1.00 62.56 91 THR A CA 1
ATOM 687 C C . THR A 1 91 ? 1.965 -4.239 13.761 1.00 62.56 91 THR A C 1
ATOM 689 O O . THR A 1 91 ? 1.017 -3.527 14.102 1.00 62.56 91 THR A O 1
ATOM 692 N N . LYS A 1 92 ? 2.526 -5.128 14.595 1.00 58.09 92 LYS A N 1
ATOM 693 C CA . LYS A 1 92 ? 2.094 -5.315 15.995 1.00 58.09 92 LYS A CA 1
ATOM 694 C C . LYS A 1 92 ? 1.980 -3.982 16.746 1.00 58.09 92 LYS A C 1
ATOM 696 O O . LYS A 1 92 ? 1.001 -3.760 17.442 1.00 58.09 92 LYS A O 1
ATOM 701 N N . LYS A 1 93 ? 2.917 -3.057 16.508 1.00 60.12 93 LYS A N 1
ATOM 702 C CA . LYS A 1 93 ? 2.916 -1.698 17.073 1.00 60.12 93 LYS A CA 1
ATOM 703 C C . LYS A 1 93 ? 1.698 -0.859 16.656 1.00 60.12 93 LYS A C 1
ATOM 705 O O . LYS A 1 93 ? 1.176 -0.106 17.467 1.00 60.12 93 LYS A O 1
ATOM 710 N N . ALA A 1 94 ? 1.244 -0.979 15.407 1.00 60.09 94 ALA A N 1
ATOM 711 C CA . ALA A 1 94 ? 0.058 -0.279 14.906 1.00 60.09 94 ALA A CA 1
ATOM 712 C C . ALA A 1 94 ? -1.259 -0.927 15.375 1.00 60.09 94 ALA A C 1
ATOM 714 O O . ALA A 1 94 ? -2.291 -0.250 15.435 1.00 60.09 94 ALA A O 1
ATOM 715 N N . LEU A 1 95 ? -1.223 -2.225 15.697 1.00 57.81 95 LEU A N 1
ATOM 716 C CA . LEU A 1 95 ? -2.324 -2.956 16.330 1.00 57.81 95 LEU A CA 1
ATOM 717 C C . LEU A 1 95 ? -2.452 -2.619 17.822 1.00 57.81 95 LEU A C 1
ATOM 719 O O . LEU A 1 95 ? -3.567 -2.508 18.314 1.00 57.81 95 LEU A O 1
ATOM 723 N N . SER A 1 96 ? -1.331 -2.408 18.518 1.00 53.94 96 SER A N 1
ATOM 724 C CA . SER A 1 96 ? -1.285 -2.077 19.949 1.00 53.94 96 SER A CA 1
ATOM 725 C C . SER A 1 96 ? -1.402 -0.580 20.253 1.00 53.94 96 SER A C 1
ATOM 727 O O . SER A 1 96 ? -1.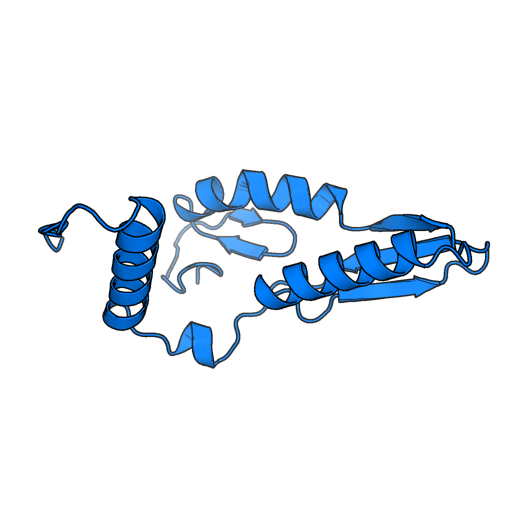293 -0.176 21.407 1.00 53.94 96 SER A O 1
ATOM 729 N N . GLU A 1 97 ? -1.535 0.273 19.236 1.00 65.69 97 GLU A N 1
ATOM 730 C CA . GLU A 1 97 ? -1.634 1.715 19.443 1.00 65.69 97 GLU A CA 1
ATOM 731 C C . GLU A 1 97 ? -3.034 2.071 19.950 1.00 65.69 97 GLU A C 1
ATOM 733 O O . GLU A 1 97 ? -4.020 1.918 19.222 1.00 65.69 97 GLU A O 1
ATOM 738 N N . THR A 1 98 ? -3.109 2.531 21.203 1.00 70.62 98 THR A N 1
ATOM 739 C CA . THR A 1 98 ? -4.371 2.944 21.821 1.00 70.62 98 THR A CA 1
ATOM 740 C C . THR A 1 98 ? -4.975 4.126 21.072 1.00 70.62 98 THR A C 1
ATOM 742 O O . THR A 1 98 ? -4.287 4.894 20.386 1.00 70.62 98 THR A O 1
ATOM 745 N N . TRP A 1 99 ? -6.293 4.274 21.196 1.00 68.69 99 TRP A N 1
ATOM 746 C CA . TRP A 1 99 ? -7.005 5.395 20.598 1.00 68.69 99 TRP A CA 1
ATOM 747 C C . TRP A 1 99 ? -6.447 6.743 21.070 1.00 68.69 99 TRP A C 1
ATOM 749 O O . TRP A 1 99 ? -6.268 7.629 20.235 1.00 68.69 99 TRP A O 1
ATOM 759 N N . GLU A 1 100 ? -6.077 6.881 22.350 1.00 75.06 100 GLU A N 1
ATOM 760 C CA . GLU A 1 100 ? -5.530 8.146 22.860 1.00 75.06 100 GLU A CA 1
ATOM 761 C C . GLU A 1 100 ? -4.228 8.521 22.157 1.00 75.06 100 GLU A C 1
ATOM 763 O O . GLU A 1 100 ? -4.041 9.666 21.754 1.00 75.06 100 GLU A O 1
ATOM 768 N N . ARG A 1 101 ? -3.343 7.546 21.934 1.00 72.88 101 ARG A N 1
ATOM 769 C CA . ARG A 1 101 ? -2.058 7.792 21.279 1.00 72.88 101 ARG A CA 1
ATOM 770 C C . ARG A 1 101 ? -2.227 8.176 19.811 1.00 72.88 101 ARG A C 1
ATOM 772 O O . ARG A 1 101 ? -1.523 9.052 19.309 1.00 72.88 101 ARG A O 1
ATOM 779 N N . ARG A 1 102 ? -3.180 7.542 19.124 1.00 72.25 102 ARG A N 1
ATOM 780 C CA . ARG A 1 102 ? -3.507 7.870 17.731 1.00 72.25 102 ARG A CA 1
ATOM 781 C C . ARG A 1 102 ? -4.158 9.255 17.620 1.00 72.25 102 ARG A C 1
ATOM 783 O O . ARG A 1 102 ? -3.849 9.981 16.680 1.00 72.25 102 ARG A O 1
ATOM 790 N N . ARG A 1 103 ? -4.990 9.636 18.595 1.00 76.19 103 ARG A N 1
ATOM 791 C CA . ARG A 1 103 ? -5.588 10.973 18.707 1.00 76.19 103 ARG A CA 1
ATOM 792 C C . ARG A 1 103 ? -4.537 12.054 18.968 1.00 76.19 103 ARG A C 1
ATOM 794 O O . ARG A 1 103 ? -4.500 13.023 18.224 1.00 76.19 103 ARG A O 1
ATOM 801 N N . ALA A 1 104 ? -3.649 11.860 19.942 1.00 78.12 104 ALA A N 1
ATOM 802 C CA . ALA A 1 104 ? -2.599 12.827 20.271 1.00 78.12 104 ALA A CA 1
ATOM 803 C C . ALA A 1 104 ? -1.682 13.122 19.073 1.00 78.12 104 ALA A C 1
ATOM 805 O O . ALA A 1 104 ? -1.323 14.267 18.817 1.00 78.12 104 ALA A O 1
ATOM 806 N N . ARG A 1 105 ? -1.342 12.090 18.291 1.00 76.25 105 ARG A N 1
ATOM 807 C CA . ARG A 1 105 ? -0.554 12.264 17.068 1.00 76.25 105 ARG A CA 1
ATOM 808 C C . ARG A 1 105 ? -1.311 13.061 16.003 1.00 76.25 105 ARG A C 1
ATOM 810 O O . ARG A 1 105 ? -0.726 13.931 15.377 1.00 76.25 105 ARG A O 1
ATOM 817 N N . PHE A 1 106 ? -2.603 12.793 15.832 1.00 77.06 106 PHE A N 1
ATOM 818 C CA . PHE A 1 106 ? -3.442 13.545 14.902 1.00 77.06 106 PHE A CA 1
ATOM 819 C C . PHE A 1 106 ? -3.590 15.019 15.306 1.00 77.06 106 PHE A C 1
ATOM 821 O O . PHE A 1 106 ? -3.505 15.893 14.451 1.00 77.06 106 PHE A O 1
ATOM 828 N N . GLU A 1 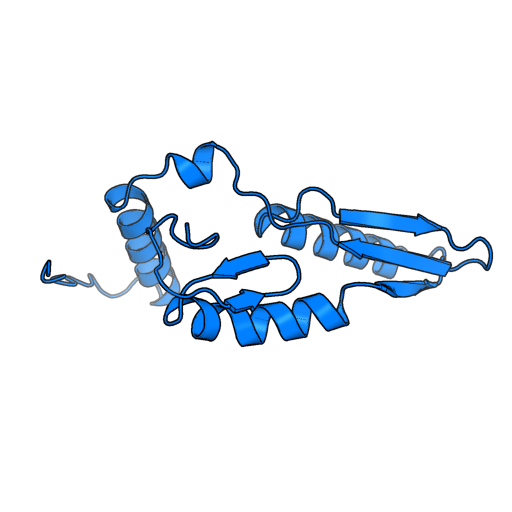107 ? -3.768 15.305 16.598 1.00 79.62 107 GLU A N 1
ATOM 829 C CA . GLU A 1 107 ? -3.818 16.675 17.125 1.00 79.62 107 GLU A CA 1
ATOM 830 C C . GLU A 1 107 ? -2.483 17.411 16.913 1.00 79.62 107 GLU A C 1
ATOM 832 O O . GLU A 1 107 ? -2.486 18.568 16.495 1.00 79.62 107 GLU A O 1
ATOM 837 N N . ALA A 1 108 ? -1.348 16.731 17.113 1.00 73.12 108 ALA A N 1
ATOM 838 C CA . ALA A 1 108 ? -0.025 17.282 16.820 1.00 73.12 108 ALA A CA 1
ATOM 839 C C . ALA A 1 108 ? 0.165 17.569 15.319 1.00 73.12 108 ALA A C 1
ATOM 841 O O . ALA A 1 108 ? 0.600 18.659 14.950 1.00 73.12 108 ALA A O 1
ATOM 842 N N . ASP A 1 109 ? -0.212 16.628 14.448 1.00 74.62 109 ASP A N 1
ATOM 843 C CA . ASP A 1 109 ? -0.134 16.799 12.993 1.00 74.62 109 ASP A CA 1
ATOM 844 C C . ASP A 1 109 ? -1.038 17.956 12.518 1.00 74.62 109 ASP A C 1
ATOM 846 O O . ASP A 1 109 ? -0.642 18.734 11.649 1.00 74.62 109 ASP A O 1
ATOM 850 N N . LEU A 1 110 ? -2.221 18.127 13.123 1.00 76.81 110 LEU A N 1
ATOM 851 C CA . LEU A 1 110 ? -3.123 19.260 12.878 1.00 76.81 110 LEU A CA 1
ATOM 852 C C . LEU A 1 110 ? -2.494 20.600 13.266 1.00 76.81 110 LEU A C 1
ATOM 854 O O . LEU A 1 110 ? -2.562 21.545 12.485 1.00 76.81 110 LEU A O 1
ATOM 858 N N . GLN A 1 111 ? -1.869 20.687 14.442 1.00 75.56 111 GLN A N 1
ATOM 859 C CA . GLN A 1 111 ? -1.193 21.909 14.896 1.00 75.56 111 GLN A CA 1
ATOM 860 C C . GLN A 1 111 ? -0.028 22.297 13.978 1.00 75.56 111 GLN A C 1
ATOM 862 O O . GLN A 1 111 ? 0.159 23.476 13.673 1.00 75.56 111 GLN A O 1
ATOM 867 N N . ILE A 1 112 ? 0.732 21.306 13.505 1.00 75.69 112 ILE A N 1
ATOM 868 C CA . ILE A 1 112 ? 1.826 21.513 12.551 1.00 75.69 112 ILE A CA 1
ATOM 869 C C . ILE A 1 112 ? 1.270 21.979 11.200 1.00 75.69 112 ILE A C 1
ATOM 871 O O . ILE A 1 112 ? 1.753 22.966 10.645 1.00 75.69 112 ILE A O 1
ATOM 875 N N . ALA A 1 113 ? 0.229 21.318 10.686 1.00 69.81 113 ALA A N 1
ATOM 876 C CA . ALA A 1 113 ? -0.395 21.662 9.408 1.00 69.81 113 ALA A CA 1
ATOM 877 C C . ALA A 1 113 ? -1.048 23.055 9.413 1.00 69.81 113 ALA A C 1
ATOM 879 O O . ALA A 1 113 ? -1.115 23.708 8.375 1.00 69.81 113 ALA A O 1
ATOM 880 N N . GLN A 1 114 ? -1.499 23.525 10.577 1.00 71.38 114 GLN A N 1
ATOM 881 C CA . GLN A 1 114 ? -2.06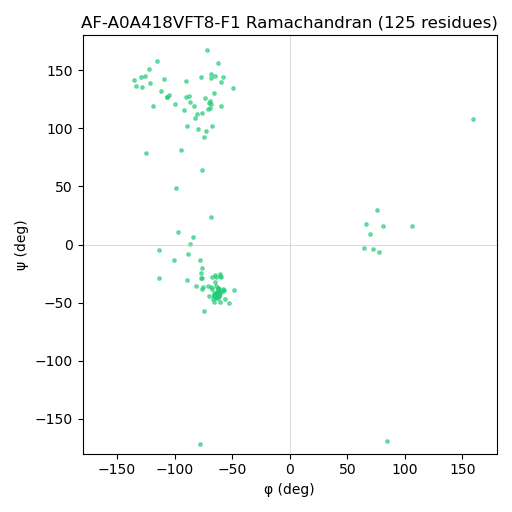3 24.863 10.764 1.00 71.38 114 GLN A CA 1
ATOM 882 C C . GLN A 1 114 ? -1.003 25.957 10.991 1.00 71.38 114 GLN A C 1
ATOM 884 O O . GLN A 1 114 ? -1.355 27.108 11.237 1.00 71.38 114 GLN A O 1
ATOM 889 N N . GLY A 1 115 ? 0.291 25.641 10.876 1.00 59.12 115 GLY A N 1
ATOM 890 C CA . GLY A 1 115 ? 1.352 26.650 10.862 1.00 59.12 115 GLY A CA 1
ATOM 891 C C . GLY A 1 115 ? 1.676 27.262 12.227 1.00 59.12 115 GLY A C 1
ATOM 892 O O . GLY A 1 115 ? 2.090 28.416 12.290 1.00 59.12 115 GLY A O 1
ATOM 893 N N . GLY A 1 116 ? 1.494 26.522 13.327 1.00 54.12 116 GLY A N 1
ATOM 894 C CA . GLY A 1 116 ? 2.003 26.921 14.647 1.00 54.12 116 GLY A CA 1
ATOM 895 C C . GLY A 1 116 ? 1.316 28.122 15.313 1.00 54.12 116 GLY A C 1
ATOM 896 O O . GLY A 1 116 ? 1.781 28.559 16.360 1.00 54.12 116 GLY A O 1
ATOM 897 N N . ASN A 1 117 ? 0.204 28.632 14.775 1.00 47.41 117 ASN A N 1
ATOM 898 C CA . ASN A 1 117 ? -0.561 29.733 15.370 1.00 47.41 117 ASN A CA 1
ATOM 899 C C . ASN A 1 117 ? -2.025 29.330 15.582 1.00 47.41 117 ASN A C 1
ATOM 901 O O . ASN A 1 117 ? -2.910 29.705 14.818 1.00 47.41 117 ASN A O 1
ATOM 905 N N . GLY A 1 118 ? -2.292 28.565 16.640 1.00 47.88 118 GLY A N 1
ATOM 906 C CA . GLY A 1 118 ? -3.663 28.317 17.082 1.00 47.88 118 GLY A CA 1
ATOM 907 C C . GLY A 1 118 ? -3.796 27.072 17.943 1.00 47.88 118 GLY A C 1
ATOM 908 O O . GLY A 1 118 ? -3.733 25.950 17.451 1.00 47.88 118 GLY A O 1
ATOM 909 N N . VAL A 1 119 ? -4.015 27.261 19.244 1.00 48.28 119 VAL A N 1
ATOM 910 C CA . VAL A 1 119 ? -4.392 26.174 20.154 1.00 48.28 119 VAL A CA 1
ATOM 911 C C . VAL A 1 119 ? -5.792 25.696 19.768 1.00 48.28 119 VAL A C 1
ATOM 913 O O . VAL A 1 119 ? -6.789 26.333 20.106 1.00 48.28 119 VAL A O 1
ATOM 916 N N . VAL A 1 120 ? -5.887 24.567 19.068 1.00 49.31 120 VAL A N 1
ATOM 917 C CA . VAL A 1 120 ? -7.178 23.927 18.798 1.00 49.31 120 VAL A CA 1
ATOM 918 C C . VAL A 1 120 ? -7.607 23.147 20.038 1.00 49.31 120 VAL A C 1
ATOM 920 O O . VAL A 1 120 ? -7.177 22.017 20.257 1.00 49.31 120 VAL A O 1
ATOM 923 N N . LYS A 1 121 ? -8.501 23.727 20.843 1.00 50.12 121 LYS A N 1
ATOM 924 C CA . LYS A 1 121 ? -9.349 22.938 21.744 1.00 50.12 121 LYS A CA 1
ATOM 925 C C . LYS A 1 121 ? -10.419 22.259 20.896 1.00 50.12 121 LYS A C 1
ATOM 927 O O . LYS A 1 121 ? -11.455 22.850 20.617 1.00 50.12 121 LYS A O 1
ATOM 932 N N . THR A 1 122 ? -10.160 21.037 20.445 1.00 52.72 122 THR A N 1
ATOM 933 C CA . THR A 1 122 ? -11.225 20.195 19.891 1.00 52.72 122 THR A CA 1
ATOM 934 C C . THR A 1 122 ? -11.838 19.388 21.030 1.00 52.72 122 THR A C 1
ATOM 936 O O . THR A 1 122 ? -11.262 18.411 21.512 1.00 52.72 122 THR A O 1
ATOM 939 N N . GLU A 1 123 ? -13.008 19.823 21.493 1.00 47.62 123 GLU A N 1
ATOM 940 C CA . GLU A 1 123 ? -13.860 19.014 22.362 1.00 47.62 123 GLU A CA 1
ATOM 941 C C . GLU A 1 123 ? 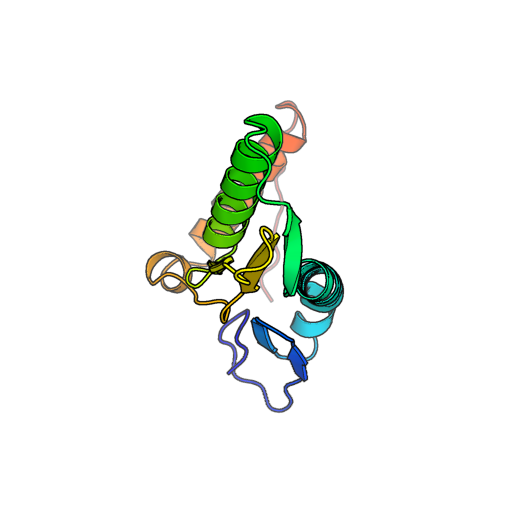-14.487 17.904 21.519 1.00 47.62 123 GLU A C 1
ATOM 943 O O . GLU A 1 123 ? -15.454 18.098 20.786 1.00 47.62 123 GLU A O 1
ATOM 948 N N . TRP A 1 124 ? -13.878 16.723 21.578 1.00 47.94 124 TRP A N 1
ATOM 949 C CA . TRP A 1 124 ? -14.441 15.524 20.977 1.00 47.94 124 TRP A CA 1
ATOM 950 C C . TRP A 1 124 ? -15.471 14.932 21.938 1.00 47.94 124 TRP A C 1
ATOM 952 O O . TRP A 1 124 ? -15.106 14.383 22.978 1.00 47.94 124 TRP A O 1
ATOM 962 N N . VAL A 1 125 ? -16.752 15.042 21.585 1.00 47.59 125 VAL A N 1
ATOM 963 C CA . VAL A 1 125 ? -17.842 14.372 22.303 1.00 47.59 125 VAL A CA 1
ATOM 964 C C . VAL A 1 125 ? -17.744 12.874 22.018 1.00 47.59 125 VAL A C 1
ATOM 966 O O . VAL A 1 125 ? -17.840 12.444 20.868 1.00 47.59 125 VAL A O 1
ATOM 969 N N . ALA A 1 126 ? -17.495 12.086 23.063 1.00 39.03 126 ALA A N 1
ATOM 970 C CA . ALA A 1 126 ? -17.537 10.633 22.982 1.00 39.03 126 ALA A CA 1
ATOM 971 C C . ALA A 1 126 ? -18.994 10.183 22.793 1.00 39.03 126 ALA A C 1
ATOM 973 O O . ALA A 1 126 ? -19.854 10.547 23.595 1.00 39.03 126 ALA A O 1
ATOM 974 N N . ALA A 1 127 ? -19.248 9.425 21.726 1.00 40.97 127 ALA A N 1
ATOM 975 C CA . ALA A 1 127 ? -20.482 8.674 21.509 1.00 40.97 1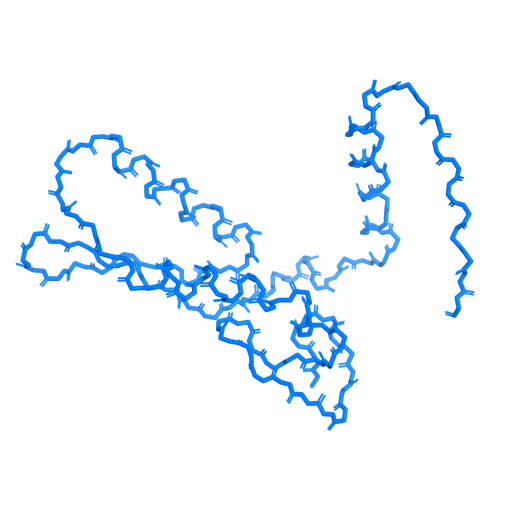27 ALA A CA 1
ATOM 976 C C . ALA A 1 127 ? -20.253 7.201 21.856 1.00 40.97 127 ALA A C 1
ATOM 978 O O . ALA A 1 127 ? -19.138 6.704 21.554 1.00 40.97 127 ALA A O 1
#

Organism: NCBI:txid2320857

Mean predicted aligned error: 12.61 Å

Sequence (127 aa):
MCSCCGRAITEGYDVPLIGVVGPVCVRKYGPLARVLAQVNDLTVPMTADNELNRAGHMLSSALYHLGFYECRWADNGDGTKTLHLGERTRTKKALSETWERRRARFEADLQIAQGGNGVVKTEWVAA